Protein AF-A0AAW7ADX0-F1 (afdb_monomer_lite)

Secondary structure (DSSP, 8-state):
-HHHHHHHHTT-SSHHHHHHHHHHHHHTT-PPB-TT--TTSSS-SSPPBP-PPPPP----S-HHHHH---

Radius of gyration: 16.82 Å; chains: 1; bounding box: 37×26×48 Å

Structure (mmCIF, N/CA/C/O backbone):
data_AF-A0AAW7ADX0-F1
#
_entry.id   AF-A0AAW7ADX0-F1
#
loop_
_atom_site.group_PDB
_atom_site.id
_atom_site.type_symbol
_atom_site.label_atom_id
_atom_site.label_alt_id
_atom_site.label_comp_id
_atom_site.label_asym_id
_atom_site.label_entity_id
_atom_site.label_seq_id
_atom_site.pdbx_PDB_ins_code
_atom_site.Cartn_x
_atom_site.Cartn_y
_atom_site.Cartn_z
_atom_site.occupancy
_atom_site.B_iso_or_equiv
_atom_site.auth_seq_id
_atom_site.auth_comp_id
_atom_site.auth_asym_id
_atom_site.auth_atom_id
_atom_site.pdbx_PDB_model_num
ATOM 1 N N . GLU A 1 1 ? 1.678 5.626 5.989 1.00 90.00 1 GLU A N 1
ATOM 2 C CA . GLU A 1 1 ? 2.526 6.283 4.965 1.00 90.00 1 GLU A CA 1
ATOM 3 C C . GLU A 1 1 ? 2.983 5.347 3.834 1.00 90.00 1 GLU A C 1
ATOM 5 O O . GLU A 1 1 ? 2.711 5.652 2.679 1.00 90.00 1 GLU A O 1
ATOM 10 N N . ARG A 1 2 ? 3.591 4.1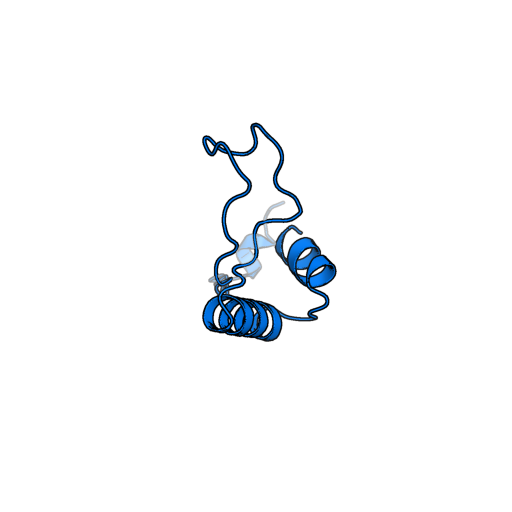82 4.125 1.00 92.81 2 ARG A N 1
ATOM 11 C CA . ARG A 1 2 ? 4.124 3.233 3.113 1.00 92.81 2 ARG A CA 1
ATOM 12 C C . ARG A 1 2 ? 3.176 2.906 1.947 1.00 92.81 2 ARG A C 1
ATOM 14 O O . ARG A 1 2 ? 3.596 2.953 0.797 1.00 92.81 2 ARG A O 1
ATOM 21 N N . ARG A 1 3 ? 1.886 2.648 2.214 1.00 94.19 3 ARG A N 1
ATOM 22 C CA . ARG A 1 3 ? 0.886 2.372 1.157 1.00 94.19 3 ARG A CA 1
ATOM 23 C C . ARG A 1 3 ? 0.766 3.511 0.142 1.00 94.19 3 ARG A C 1
ATOM 25 O O . ARG A 1 3 ? 0.674 3.244 -1.048 1.00 94.19 3 ARG A O 1
ATOM 32 N N . TYR A 1 4 ? 0.802 4.766 0.593 1.00 95.81 4 TYR A N 1
ATOM 33 C CA . TYR A 1 4 ? 0.761 5.920 -0.307 1.00 95.81 4 TYR A CA 1
ATOM 34 C C . TYR A 1 4 ? 2.022 6.014 -1.171 1.00 95.81 4 TYR A C 1
ATOM 36 O O . TYR A 1 4 ? 1.902 6.285 -2.362 1.00 95.81 4 TYR A O 1
ATOM 44 N N . LYS A 1 5 ? 3.207 5.724 -0.613 1.00 95.56 5 LYS A N 1
ATOM 45 C CA . LYS A 1 5 ? 4.469 5.691 -1.375 1.00 95.56 5 LYS A CA 1
ATOM 46 C C . LYS A 1 5 ? 4.434 4.635 -2.480 1.00 95.56 5 LYS A C 1
ATOM 48 O O . LYS A 1 5 ? 4.693 4.960 -3.633 1.00 95.56 5 LYS A O 1
ATOM 53 N N . LEU A 1 6 ? 4.025 3.409 -2.146 1.00 96.19 6 LEU A N 1
ATOM 54 C CA . LEU A 1 6 ? 3.877 2.309 -3.108 1.00 96.19 6 LEU A CA 1
ATOM 55 C C . LEU A 1 6 ? 2.861 2.633 -4.211 1.00 96.19 6 LEU A C 1
ATOM 57 O O . LEU A 1 6 ? 3.131 2.422 -5.390 1.00 96.19 6 LEU A O 1
ATOM 61 N N . MET A 1 7 ? 1.708 3.198 -3.847 1.00 96.44 7 MET A N 1
ATOM 62 C CA . MET A 1 7 ? 0.697 3.609 -4.822 1.00 96.44 7 MET A CA 1
ATOM 63 C C . MET A 1 7 ? 1.204 4.723 -5.749 1.00 96.44 7 MET A C 1
ATOM 65 O O . MET A 1 7 ? 1.013 4.635 -6.959 1.00 96.44 7 MET A O 1
ATOM 69 N N . SER A 1 8 ? 1.901 5.723 -5.201 1.00 96.25 8 SER A N 1
ATOM 70 C CA . SER A 1 8 ? 2.508 6.811 -5.977 1.00 96.25 8 SER A CA 1
ATOM 71 C C . SER A 1 8 ? 3.558 6.290 -6.964 1.00 96.25 8 SER A C 1
ATOM 73 O O . SER A 1 8 ? 3.485 6.600 -8.151 1.00 96.25 8 SER A O 1
ATOM 75 N N . ALA A 1 9 ? 4.465 5.416 -6.509 1.00 95.50 9 ALA A N 1
ATOM 76 C CA . ALA A 1 9 ? 5.487 4.795 -7.355 1.00 95.50 9 ALA A CA 1
ATOM 77 C C . ALA A 1 9 ? 4.886 3.976 -8.503 1.00 95.50 9 ALA A C 1
ATOM 79 O O . ALA A 1 9 ? 5.394 3.992 -9.621 1.00 95.50 9 ALA A O 1
ATOM 80 N N . LEU A 1 10 ? 3.769 3.291 -8.247 1.00 95.31 10 LEU A N 1
ATOM 81 C CA . LEU A 1 10 ? 3.055 2.535 -9.270 1.00 95.31 10 LEU A CA 1
ATOM 82 C C . LEU A 1 10 ? 2.036 3.376 -10.055 1.00 95.31 10 LEU A C 1
ATOM 84 O O . LEU A 1 10 ? 1.346 2.822 -10.912 1.00 95.31 10 LEU A O 1
ATOM 88 N N . GLY A 1 11 ? 1.931 4.686 -9.822 1.00 96.38 11 GLY A N 1
ATOM 89 C CA . GLY A 1 11 ? 1.026 5.578 -10.556 1.00 96.38 11 GLY A CA 1
ATOM 90 C C . GLY A 1 11 ? -0.463 5.275 -10.350 1.00 96.38 11 GLY A C 1
ATOM 91 O O . GLY A 1 11 ? -1.280 5.543 -11.229 1.00 96.38 11 GLY A O 1
ATOM 92 N N . VAL A 1 12 ? -0.831 4.691 -9.209 1.00 97.44 12 VAL A N 1
ATOM 93 C CA . VAL A 1 12 ? -2.213 4.339 -8.856 1.00 97.44 12 VAL A CA 1
ATOM 94 C C . VAL A 1 12 ? -2.708 5.211 -7.706 1.00 97.44 12 VAL A C 1
ATOM 96 O O . VAL A 1 12 ? -1.939 5.661 -6.863 1.00 97.44 12 VAL A O 1
A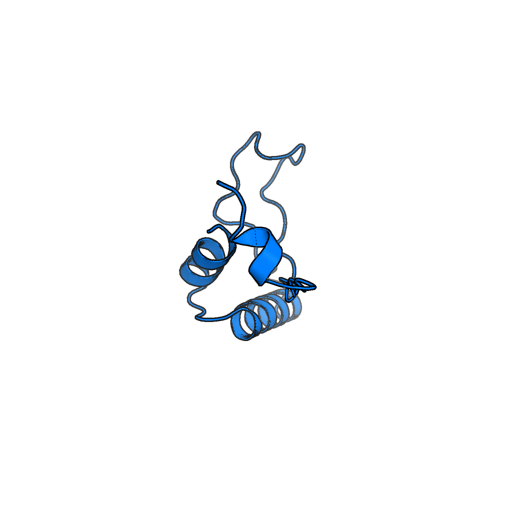TOM 99 N N . ARG A 1 13 ? -4.018 5.469 -7.658 1.00 95.88 13 ARG A N 1
ATOM 100 C CA . ARG A 1 13 ? -4.617 6.392 -6.673 1.00 95.88 13 ARG A CA 1
ATOM 101 C C . ARG A 1 13 ? -5.259 5.701 -5.472 1.00 95.88 13 ARG A C 1
ATOM 103 O O . ARG A 1 13 ? -5.660 6.374 -4.530 1.00 95.88 13 ARG A O 1
ATOM 110 N N . ASN A 1 14 ? -5.430 4.382 -5.517 1.00 96.12 14 ASN A N 1
ATOM 111 C CA . ASN A 1 14 ? -6.131 3.629 -4.483 1.00 96.12 14 ASN A CA 1
ATOM 112 C C . ASN A 1 14 ? -5.691 2.154 -4.449 1.00 96.12 14 ASN A C 1
ATOM 114 O O . ASN A 1 14 ? -5.052 1.654 -5.375 1.00 96.12 14 ASN A O 1
ATOM 118 N N . VAL A 1 15 ? -6.073 1.462 -3.369 1.00 96.69 15 VAL A N 1
ATOM 119 C CA . VAL A 1 15 ? -5.722 0.054 -3.100 1.00 96.69 15 VAL A CA 1
ATOM 120 C C . VAL A 1 15 ? -6.258 -0.894 -4.173 1.00 96.69 15 VAL A C 1
ATOM 122 O O . VAL A 1 15 ? -5.564 -1.831 -4.561 1.00 96.69 15 VAL A O 1
ATOM 125 N N . LYS A 1 16 ? -7.467 -0.643 -4.692 1.00 97.69 16 LYS A N 1
ATOM 126 C CA . LYS A 1 16 ? -8.043 -1.449 -5.774 1.00 97.69 16 LYS A CA 1
ATOM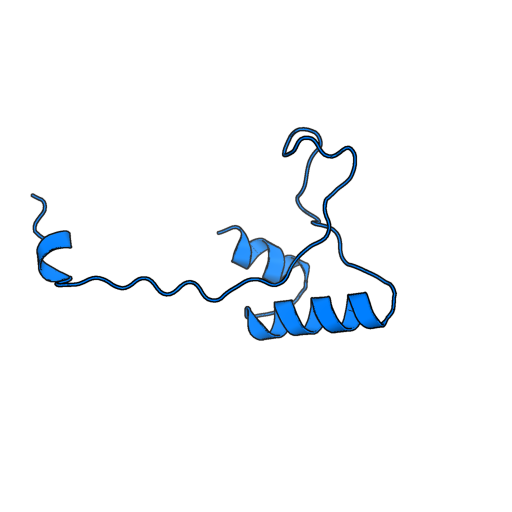 127 C C . LYS A 1 16 ? -7.151 -1.397 -7.018 1.00 97.69 16 LYS A C 1
ATOM 129 O O . LYS A 1 16 ? -6.733 -2.443 -7.498 1.00 97.69 16 LYS A O 1
ATOM 134 N N . GLY A 1 17 ? -6.799 -0.195 -7.471 1.00 97.69 17 GLY A N 1
ATOM 135 C CA . GLY A 1 17 ? -5.931 0.002 -8.630 1.00 97.69 17 GLY A CA 1
ATOM 136 C C . GLY A 1 17 ? -4.528 -0.573 -8.425 1.00 97.69 17 GLY A C 1
ATOM 137 O O . GLY A 1 17 ? -3.963 -1.151 -9.348 1.00 97.69 17 GLY A O 1
ATOM 138 N N . PHE A 1 18 ? -3.984 -0.490 -7.208 1.00 98.06 18 PHE A N 1
ATOM 139 C CA . PHE A 1 18 ? -2.728 -1.158 -6.852 1.00 98.06 18 PHE A CA 1
ATOM 140 C C . PHE A 1 18 ? -2.814 -2.679 -7.048 1.00 98.06 18 PHE A C 1
ATOM 142 O O . PHE A 1 18 ? -1.986 -3.266 -7.742 1.00 98.06 18 PHE A O 1
ATOM 149 N N . ASN A 1 19 ? -3.856 -3.308 -6.500 1.00 97.50 19 ASN A N 1
ATOM 150 C CA . ASN A 1 19 ? -4.055 -4.755 -6.586 1.00 97.50 19 ASN A CA 1
ATOM 151 C C . ASN A 1 19 ? -4.336 -5.232 -8.021 1.00 97.50 19 ASN A C 1
ATOM 153 O O . ASN A 1 19 ? -3.876 -6.308 -8.404 1.00 97.50 19 ASN A O 1
ATOM 157 N N . GLU A 1 20 ? -5.073 -4.450 -8.815 1.00 97.75 20 GLU A N 1
ATOM 158 C CA . GLU A 1 20 ? -5.311 -4.725 -10.239 1.00 97.75 20 GLU A CA 1
ATOM 159 C C . GLU A 1 20 ? -4.007 -4.672 -11.037 1.00 97.75 20 GLU A C 1
ATOM 161 O O . GLU A 1 20 ? -3.719 -5.597 -11.795 1.00 97.75 20 GLU A O 1
ATOM 166 N N . LYS A 1 21 ? -3.174 -3.650 -10.806 1.00 96.44 21 LYS A N 1
ATOM 167 C CA . LYS A 1 21 ? -1.884 -3.509 -11.487 1.00 96.44 21 LYS A CA 1
ATOM 168 C C . LYS A 1 21 ? -0.927 -4.657 -11.162 1.00 96.44 21 LYS A C 1
ATOM 170 O O . LYS A 1 21 ? -0.310 -5.191 -12.079 1.00 96.44 21 LYS A O 1
ATOM 175 N N . LEU A 1 22 ? -0.848 -5.080 -9.897 1.00 96.81 22 LEU A N 1
ATOM 176 C CA . LEU A 1 22 ? -0.059 -6.258 -9.514 1.00 96.81 22 LEU A CA 1
ATOM 177 C C . LEU A 1 22 ? -0.553 -7.532 -10.201 1.00 96.81 22 LEU A C 1
ATOM 179 O O . LEU A 1 22 ? 0.252 -8.310 -10.704 1.00 96.81 22 LEU A O 1
ATOM 183 N N . LYS A 1 23 ? -1.875 -7.734 -10.254 1.00 96.44 23 LYS A N 1
ATOM 184 C CA . LYS A 1 23 ? -2.473 -8.895 -10.919 1.00 96.44 23 LYS A CA 1
ATOM 185 C C . LYS A 1 23 ? -2.114 -8.928 -12.408 1.00 96.44 23 LYS A C 1
ATOM 187 O O . LYS A 1 23 ? -1.630 -9.949 -12.879 1.00 96.44 23 LYS A O 1
ATOM 192 N N . MET A 1 24 ? -2.300 -7.815 -13.118 1.00 96.56 24 MET A N 1
ATOM 193 C CA . MET A 1 24 ? -1.975 -7.716 -14.546 1.00 96.56 24 MET A CA 1
ATOM 194 C C . MET A 1 24 ? -0.489 -7.970 -14.815 1.00 96.56 24 MET A C 1
ATOM 196 O O . MET A 1 24 ? -0.141 -8.639 -15.782 1.00 96.56 24 MET A O 1
ATOM 200 N N . ALA A 1 25 ? 0.388 -7.450 -13.956 1.00 96.31 25 ALA A N 1
ATOM 201 C CA . ALA A 1 25 ? 1.829 -7.622 -14.084 1.00 96.31 25 ALA A CA 1
ATOM 202 C C . ALA A 1 25 ? 2.254 -9.087 -13.865 1.00 96.31 25 ALA A C 1
ATOM 204 O O 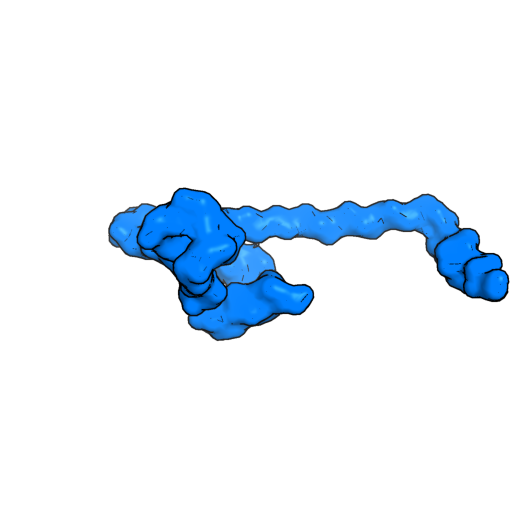. ALA A 1 25 ? 3.021 -9.633 -14.656 1.00 96.31 25 ALA A O 1
ATOM 205 N N . ALA A 1 26 ? 1.681 -9.755 -12.858 1.00 94.31 26 ALA A N 1
ATOM 206 C CA . ALA A 1 26 ? 1.894 -11.181 -12.623 1.00 94.31 26 ALA A CA 1
ATOM 207 C C . ALA A 1 26 ? 1.377 -12.049 -13.788 1.00 94.31 26 ALA A C 1
ATOM 209 O O . ALA A 1 26 ? 2.079 -12.952 -14.234 1.00 94.31 26 ALA A O 1
ATOM 210 N N . GLU A 1 27 ? 0.188 -11.749 -14.324 1.00 95.56 27 GLU A N 1
ATOM 211 C CA . GLU A 1 27 ? -0.388 -12.448 -15.487 1.00 95.56 27 GLU A CA 1
ATOM 212 C C . GLU A 1 27 ? 0.435 -12.240 -16.768 1.00 95.56 27 GLU A C 1
ATOM 214 O O . GLU A 1 27 ? 0.537 -13.144 -17.593 1.00 95.56 27 GLU A O 1
ATOM 219 N N . ALA A 1 28 ? 1.072 -11.077 -16.914 1.00 96.56 28 ALA A N 1
ATOM 220 C CA . ALA A 1 28 ? 1.985 -10.775 -18.012 1.00 96.56 28 ALA A CA 1
ATOM 221 C C . ALA A 1 28 ? 3.400 -11.358 -17.821 1.00 96.56 28 ALA A C 1
ATOM 223 O O . ALA A 1 28 ? 4.275 -11.089 -18.644 1.00 96.56 28 ALA A O 1
ATOM 224 N N . GLY A 1 29 ? 3.662 -12.105 -16.741 1.00 95.56 29 GLY A N 1
ATOM 225 C CA . GLY A 1 29 ? 4.980 -12.675 -16.439 1.00 95.56 29 GLY A CA 1
ATOM 226 C C . GLY A 1 29 ? 6.031 -11.655 -15.988 1.00 95.56 29 GLY A C 1
ATOM 227 O O . GLY A 1 29 ? 7.216 -11.966 -15.987 1.0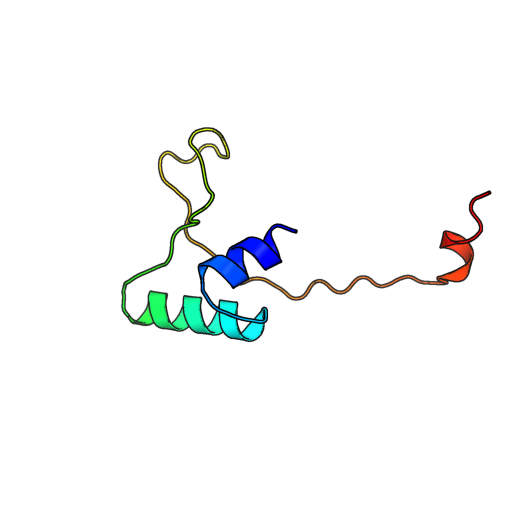0 95.56 29 GLY A O 1
ATOM 228 N N . HIS A 1 30 ? 5.610 -10.448 -15.604 1.00 94.75 30 HIS A N 1
ATOM 229 C CA . HIS A 1 30 ? 6.475 -9.363 -15.134 1.00 94.75 30 HIS A CA 1
ATOM 230 C C . HIS A 1 30 ? 6.085 -8.974 -13.700 1.00 94.75 30 HIS A C 1
ATOM 232 O O . HIS A 1 30 ? 5.477 -7.921 -13.492 1.00 94.75 30 HIS A O 1
ATOM 238 N N . PRO A 1 31 ? 6.355 -9.826 -12.696 1.00 93.69 31 PRO A N 1
ATOM 239 C CA . PRO A 1 31 ? 5.981 -9.537 -11.319 1.00 93.69 31 PRO A CA 1
ATOM 240 C C . PRO A 1 31 ? 6.750 -8.308 -10.798 1.00 93.69 31 PRO A C 1
ATOM 242 O O . PRO A 1 31 ? 7.898 -8.064 -11.163 1.00 93.69 31 PRO A O 1
ATOM 245 N N . ILE A 1 32 ? 6.088 -7.487 -9.980 1.00 95.88 32 ILE A N 1
ATOM 246 C CA . ILE A 1 32 ? 6.628 -6.198 -9.528 1.00 95.88 32 ILE A CA 1
ATOM 247 C C . ILE A 1 32 ? 7.305 -6.384 -8.170 1.00 95.88 32 ILE A C 1
ATOM 249 O O . ILE A 1 32 ? 6.657 -6.827 -7.226 1.00 95.88 32 ILE A O 1
ATOM 253 N N . HIS A 1 33 ? 8.575 -6.006 -8.065 1.00 95.44 33 HIS A N 1
ATOM 254 C CA . HIS A 1 33 ? 9.336 -5.989 -6.813 1.00 95.44 33 HIS A CA 1
ATOM 255 C C . HIS A 1 33 ? 9.164 -4.663 -6.058 1.00 95.44 33 HIS A C 1
ATOM 257 O O . HIS A 1 33 ? 8.785 -3.655 -6.660 1.00 95.44 33 HIS A O 1
ATOM 263 N N . ASP A 1 34 ? 9.420 -4.650 -4.747 1.00 95.31 34 ASP A N 1
ATOM 264 C CA . ASP A 1 34 ? 9.327 -3.430 -3.936 1.00 95.31 34 ASP A CA 1
ATOM 265 C C . ASP A 1 34 ? 10.401 -2.404 -4.351 1.00 95.31 34 ASP A C 1
ATOM 267 O O . ASP A 1 34 ? 11.588 -2.642 -4.127 1.00 95.31 34 ASP A O 1
ATOM 271 N N . PRO A 1 35 ? 10.020 -1.243 -4.924 1.00 93.81 35 PRO A N 1
ATOM 272 C CA . PRO A 1 35 ? 10.981 -0.244 -5.387 1.00 93.81 35 PRO A CA 1
ATOM 273 C C . PRO A 1 35 ? 11.667 0.521 -4.247 1.00 93.81 35 PRO A C 1
ATOM 275 O O . PRO A 1 35 ? 12.559 1.325 -4.512 1.00 93.81 35 PRO A O 1
ATOM 278 N N . PHE A 1 36 ? 11.222 0.342 -3.001 1.00 93.62 36 PHE A N 1
ATOM 279 C CA . PHE A 1 36 ? 11.757 1.045 -1.836 1.00 93.62 36 PHE A CA 1
ATOM 280 C C . PHE A 1 36 ? 12.548 0.148 -0.888 1.00 93.62 36 PHE A C 1
ATOM 282 O O . PHE A 1 36 ? 13.005 0.649 0.137 1.00 93.62 36 PHE A O 1
ATOM 289 N N . TRP A 1 37 ? 12.685 -1.139 -1.206 1.00 94.69 37 TRP A N 1
ATOM 290 C CA . TRP A 1 37 ? 13.485 -2.060 -0.410 1.00 94.69 37 TRP A CA 1
ATOM 291 C C . TRP A 1 37 ? 14.974 -1.723 -0.526 1.00 94.69 37 TRP A C 1
ATOM 293 O O . TRP A 1 37 ? 15.467 -1.408 -1.613 1.00 94.69 37 TRP A O 1
ATOM 303 N N . GLN A 1 38 ? 15.682 -1.801 0.596 1.00 93.25 38 GLN A N 1
ATOM 304 C CA . GLN A 1 38 ? 17.134 -1.670 0.679 1.00 93.25 38 GLN A CA 1
ATOM 305 C C . GLN A 1 38 ? 17.745 -2.917 1.320 1.00 93.25 38 GLN A C 1
ATOM 307 O O . GLN A 1 38 ? 17.110 -3.588 2.136 1.00 93.25 38 GLN A O 1
ATOM 312 N N . GLU A 1 39 ? 19.002 -3.206 0.979 1.00 91.00 39 GLU A N 1
ATOM 313 C CA . GLU A 1 39 ? 19.757 -4.284 1.622 1.00 91.00 39 GLU A CA 1
ATOM 314 C C . GLU A 1 39 ? 19.773 -4.077 3.147 1.00 91.00 39 GLU A C 1
ATOM 316 O O . GLU A 1 39 ? 20.212 -3.038 3.643 1.00 91.00 39 GLU A O 1
ATOM 321 N N . GLY A 1 40 ? 19.270 -5.067 3.891 1.00 89.62 40 GLY A N 1
ATOM 322 C CA . GLY A 1 40 ? 19.124 -5.011 5.349 1.00 89.62 40 GLY A CA 1
ATOM 323 C C . GLY A 1 40 ? 17.710 -4.706 5.865 1.00 89.62 40 GLY A C 1
ATOM 324 O O . GLY A 1 40 ? 17.480 -4.869 7.063 1.00 89.62 40 GLY A O 1
ATOM 325 N N . ASP A 1 41 ? 16.750 -4.342 5.004 1.00 88.56 41 ASP A N 1
ATOM 326 C CA . ASP A 1 41 ? 15.332 -4.198 5.396 1.00 88.56 41 ASP A CA 1
ATOM 327 C C . ASP A 1 41 ? 14.681 -5.549 5.744 1.00 88.56 41 ASP A C 1
ATOM 329 O O . ASP A 1 41 ? 13.733 -5.621 6.532 1.00 88.56 41 ASP A O 1
ATOM 333 N N . SER A 1 42 ? 15.182 -6.631 5.147 1.00 87.31 42 SER A N 1
ATOM 334 C CA . SER A 1 42 ? 14.771 -8.008 5.414 1.00 87.31 42 SER A CA 1
ATOM 335 C C . SER A 1 42 ? 15.969 -8.960 5.325 1.00 87.31 42 SER A C 1
ATOM 337 O O . SER A 1 42 ? 17.092 -8.552 5.035 1.00 87.31 42 SER A O 1
ATOM 339 N N . MET A 1 43 ? 15.725 -10.246 5.595 1.00 90.06 43 MET A N 1
ATOM 340 C CA . MET A 1 43 ? 16.719 -11.318 5.428 1.00 90.06 43 MET A CA 1
ATOM 341 C C . MET A 1 43 ? 16.881 -11.749 3.958 1.00 90.06 43 MET A C 1
ATOM 343 O O . MET A 1 43 ? 17.639 -12.676 3.676 1.00 90.06 43 MET A O 1
ATOM 347 N N . ASP A 1 44 ? 16.142 -11.123 3.041 1.00 89.56 44 ASP A N 1
ATOM 348 C CA . ASP A 1 44 ? 16.174 -11.444 1.618 1.00 89.56 44 ASP A CA 1
ATOM 349 C C . ASP A 1 44 ? 17.433 -10.864 0.964 1.00 89.56 44 ASP A C 1
ATOM 351 O O . ASP A 1 44 ? 17.945 -9.821 1.366 1.00 89.56 44 ASP A O 1
ATOM 355 N N . THR A 1 45 ? 17.943 -11.540 -0.065 1.00 88.75 45 THR A N 1
ATOM 356 C CA . THR A 1 45 ? 19.102 -11.071 -0.845 1.00 88.75 45 THR A CA 1
ATOM 357 C C . THR A 1 45 ? 18.713 -10.140 -1.989 1.00 88.75 45 THR A C 1
ATOM 359 O O . THR A 1 45 ? 19.574 -9.498 -2.578 1.00 88.75 45 THR A O 1
ATOM 362 N N . GLU A 1 46 ? 17.427 -10.090 -2.328 1.00 91.56 46 GLU A N 1
ATOM 363 C CA . GLU A 1 46 ? 16.876 -9.284 -3.413 1.00 91.56 46 GLU A CA 1
ATOM 364 C C . GLU A 1 46 ? 15.572 -8.622 -2.951 1.00 91.56 46 GLU A C 1
ATOM 366 O O . GLU A 1 46 ? 14.907 -9.151 -2.052 1.00 91.56 46 GLU A O 1
ATOM 371 N N . PRO A 1 47 ? 15.162 -7.500 -3.577 1.00 93.44 47 PRO A N 1
ATOM 372 C CA . PRO A 1 47 ? 13.893 -6.860 -3.268 1.00 93.44 47 PRO A CA 1
ATOM 373 C C . PRO A 1 47 ? 12.730 -7.861 -3.350 1.00 93.44 47 PRO A C 1
ATOM 375 O O . PRO A 1 47 ? 12.558 -8.509 -4.388 1.00 93.44 47 PRO A O 1
ATOM 378 N N . PRO A 1 48 ? 11.890 -7.995 -2.311 1.00 93.81 48 PRO A N 1
ATOM 379 C CA . PRO A 1 48 ? 10.790 -8.944 -2.329 1.00 93.81 48 PRO A CA 1
ATOM 380 C C . PRO A 1 48 ? 9.712 -8.519 -3.331 1.00 93.81 48 PRO A C 1
ATOM 382 O O . PRO A 1 48 ? 9.547 -7.338 -3.661 1.00 93.81 48 PRO A O 1
ATOM 385 N N . LEU A 1 49 ? 8.940 -9.498 -3.803 1.00 94.94 49 LEU A N 1
ATOM 386 C CA . LEU A 1 49 ? 7.779 -9.243 -4.648 1.00 94.94 49 LEU A CA 1
ATOM 387 C C . LEU A 1 49 ? 6.703 -8.471 -3.883 1.00 94.94 49 LEU A C 1
ATOM 389 O O . LEU A 1 49 ? 6.401 -8.754 -2.724 1.00 94.94 49 LEU A O 1
ATOM 393 N N . LEU A 1 50 ? 6.083 -7.507 -4.561 1.00 95.69 50 LEU A N 1
ATOM 394 C CA . LEU A 1 50 ? 4.926 -6.813 -4.027 1.00 95.69 50 LEU A CA 1
ATOM 395 C C . LEU A 1 50 ? 3.702 -7.722 -4.053 1.00 95.69 50 LEU A C 1
ATOM 397 O O . LEU A 1 50 ? 3.310 -8.271 -5.084 1.00 95.69 50 LEU A O 1
ATOM 401 N N . GLU A 1 51 ? 3.038 -7.787 -2.907 1.00 94.19 51 GLU A N 1
ATOM 402 C CA . GLU A 1 51 ? 1.798 -8.524 -2.725 1.00 94.19 51 GLU A CA 1
ATOM 403 C C . GLU A 1 51 ? 0.585 -7.594 -2.657 1.00 94.19 51 GLU A C 1
ATOM 405 O O . GLU A 1 51 ? 0.689 -6.378 -2.459 1.00 94.19 51 GLU A O 1
ATOM 410 N N . LYS A 1 52 ? -0.607 -8.182 -2.799 1.00 95.56 52 LYS A N 1
ATOM 411 C CA . LYS A 1 52 ? -1.867 -7.444 -2.698 1.00 95.56 52 LYS A CA 1
ATOM 412 C C . LYS A 1 52 ? -1.999 -6.788 -1.326 1.00 95.56 52 LYS A C 1
ATOM 414 O O . LYS A 1 52 ? -1.854 -7.430 -0.290 1.00 95.56 52 L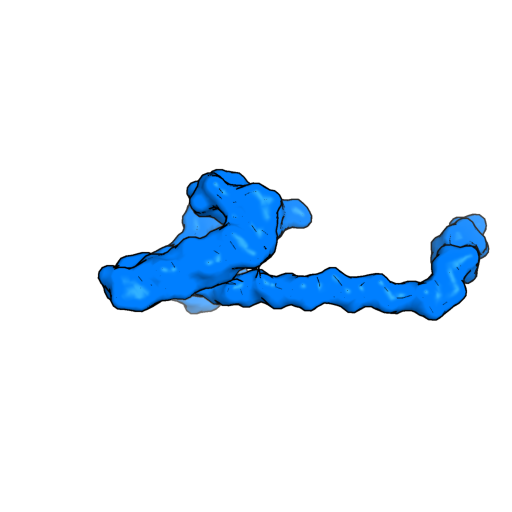YS A O 1
ATOM 419 N N . LEU A 1 53 ? -2.387 -5.517 -1.321 1.00 95.94 53 LEU A N 1
ATOM 420 C CA . LEU A 1 53 ? -2.680 -4.788 -0.095 1.00 95.94 53 LEU A CA 1
ATOM 421 C C . LEU A 1 53 ? -4.114 -5.096 0.370 1.00 95.94 53 LEU A C 1
ATOM 423 O O . LEU A 1 53 ? -5.059 -4.833 -0.384 1.00 95.94 53 LEU A O 1
ATOM 427 N N . PRO A 1 54 ? -4.314 -5.594 1.606 1.00 96.56 54 PRO A N 1
ATOM 428 C CA . PRO A 1 54 ? -5.646 -5.810 2.155 1.00 96.56 54 PRO A CA 1
ATOM 429 C C . PRO A 1 54 ? -6.269 -4.494 2.631 1.00 96.56 54 PRO A C 1
ATOM 431 O O . PRO A 1 54 ? -5.569 -3.559 3.045 1.00 96.56 54 PRO A O 1
ATOM 434 N N . TYR A 1 55 ? -7.596 -4.427 2.649 1.00 95.81 55 TYR A N 1
ATOM 435 C CA . TYR A 1 55 ? -8.289 -3.377 3.390 1.00 95.81 55 TYR A CA 1
ATOM 436 C C . TYR A 1 55 ? -8.083 -3.600 4.889 1.00 95.81 55 TYR A C 1
ATOM 438 O O . TYR A 1 55 ? -8.257 -4.710 5.382 1.00 95.81 55 TYR A O 1
ATOM 446 N N . ILE A 1 56 ? -7.674 -2.546 5.593 1.00 95.12 56 ILE A N 1
ATOM 447 C CA . ILE A 1 56 ? -7.567 -2.558 7.052 1.00 95.12 56 ILE A CA 1
ATOM 448 C C . ILE A 1 56 ? -8.803 -1.835 7.566 1.00 95.12 56 ILE A C 1
ATOM 450 O O . ILE A 1 56 ? -9.003 -0.665 7.241 1.00 95.12 56 ILE A O 1
ATOM 454 N N . VAL A 1 57 ? -9.625 -2.543 8.332 1.00 96.38 57 VAL A N 1
ATOM 455 C CA . VAL A 1 57 ? -10.796 -1.983 9.006 1.00 96.38 57 VAL A CA 1
ATOM 456 C C . VAL A 1 57 ? -10.448 -1.886 10.481 1.00 96.38 57 VAL A C 1
ATOM 458 O O . VAL A 1 57 ? -10.155 -2.895 11.114 1.00 96.38 57 VAL A O 1
ATOM 461 N N . VAL A 1 58 ? -10.438 -0.666 11.006 1.00 95.00 58 VAL A N 1
ATOM 462 C CA . VAL A 1 58 ? -10.237 -0.412 12.433 1.00 95.00 58 VAL A CA 1
ATOM 463 C C . VAL A 1 58 ? -11.612 -0.169 13.029 1.00 95.00 58 VAL A C 1
ATOM 465 O O . VAL A 1 58 ? -12.282 0.791 12.652 1.00 95.00 58 VAL A O 1
ATOM 468 N N . VAL A 1 59 ? -12.043 -1.066 13.912 1.00 95.19 59 VAL A N 1
ATOM 469 C CA . VAL A 1 59 ? -13.297 -0.927 14.652 1.00 95.19 59 VAL A CA 1
ATOM 470 C C . VAL A 1 59 ? -12.952 -0.407 16.034 1.00 95.19 59 VAL A C 1
ATOM 472 O O . VAL A 1 59 ? -12.109 -0.982 16.718 1.00 95.19 59 VAL A O 1
ATOM 475 N N . VAL A 1 60 ? -13.590 0.690 16.414 1.00 94.25 60 VAL A N 1
ATOM 476 C CA . VAL A 1 60 ? -13.490 1.250 17.756 1.00 94.25 60 VAL A CA 1
ATOM 477 C C . VAL A 1 60 ? -14.867 1.127 18.370 1.00 94.25 60 VAL A C 1
ATOM 479 O O . VAL A 1 60 ? -15.808 1.759 17.888 1.00 94.25 60 VAL A O 1
ATOM 482 N N . ASP A 1 61 ? -14.973 0.280 19.387 1.00 93.31 61 ASP A N 1
ATOM 483 C CA . ASP A 1 61 ? -16.140 0.297 20.254 1.00 93.31 61 ASP A CA 1
ATOM 484 C C . ASP A 1 61 ? -16.000 1.511 21.174 1.00 93.31 61 ASP A C 1
ATOM 486 O O . ASP A 1 61 ? -14.935 1.718 21.751 1.00 93.31 61 ASP A O 1
ATOM 490 N N . GLU A 1 62 ? -17.025 2.357 21.201 1.00 91.50 62 GLU A N 1
ATOM 491 C CA . GLU A 1 62 ? -17.060 3.587 22.001 1.00 91.50 62 GLU A CA 1
ATOM 492 C C . GLU A 1 62 ? -15.883 4.567 21.768 1.00 91.50 62 GLU A C 1
ATOM 494 O O . GLU A 1 62 ? -14.991 4.762 22.589 1.00 91.50 62 GLU A O 1
ATOM 499 N N . PHE A 1 63 ? -15.904 5.284 20.636 1.00 88.62 63 PHE A N 1
ATOM 500 C CA . PHE A 1 63 ? -14.875 6.287 20.292 1.00 88.62 63 PHE A CA 1
ATOM 501 C C . PHE A 1 63 ? -14.677 7.397 21.348 1.00 88.62 63 PHE A C 1
ATOM 503 O O . PHE A 1 63 ? -13.609 8.009 21.400 1.00 88.62 63 PHE A O 1
ATOM 510 N N . ALA A 1 64 ? -15.684 7.666 22.185 1.00 89.06 64 ALA A N 1
ATOM 511 C CA . ALA A 1 64 ? -15.611 8.682 23.233 1.00 89.06 64 ALA A CA 1
ATOM 512 C C . ALA A 1 64 ? -14.544 8.360 24.293 1.00 89.06 64 ALA A C 1
ATOM 514 O O . ALA A 1 64 ? -13.805 9.263 24.690 1.00 89.06 64 ALA A O 1
ATOM 515 N N . ASP A 1 65 ? -14.393 7.089 24.667 1.00 89.94 65 ASP A N 1
ATOM 516 C CA . ASP A 1 65 ? -13.436 6.652 25.688 1.00 89.94 65 ASP A CA 1
ATOM 517 C C . ASP A 1 65 ? -11.982 6.875 25.255 1.00 89.94 65 ASP A C 1
ATOM 519 O O . ASP A 1 65 ? -11.126 7.208 26.073 1.00 89.94 65 ASP A O 1
ATOM 523 N N . LEU A 1 66 ? -11.696 6.792 23.949 1.00 86.00 66 LEU A N 1
ATOM 524 C CA . LEU A 1 66 ? -10.367 7.102 23.409 1.00 86.00 66 LEU A CA 1
ATOM 525 C C . LEU A 1 66 ? -10.016 8.593 23.484 1.00 86.00 66 LEU A C 1
ATOM 527 O O . LEU A 1 66 ? -8.839 8.937 23.573 1.00 86.00 66 LEU A O 1
ATOM 531 N N . MET A 1 67 ? -11.009 9.484 23.420 1.00 84.56 67 MET A N 1
ATOM 532 C CA . MET A 1 67 ? -10.792 10.932 23.527 1.00 84.56 67 MET A CA 1
ATOM 533 C C . MET A 1 67 ? -10.717 11.410 24.980 1.00 84.56 67 MET A C 1
ATOM 535 O O . MET A 1 67 ? -10.242 12.516 25.228 1.00 84.56 67 MET A O 1
ATOM 539 N N . MET A 1 68 ? -11.173 10.594 25.935 1.00 75.31 68 MET A N 1
ATOM 540 C CA . MET A 1 68 ? -11.258 10.932 27.358 1.00 75.31 68 MET A CA 1
ATOM 541 C C . MET A 1 68 ? -9.957 10.655 28.134 1.00 75.31 68 MET A C 1
ATOM 543 O O . MET A 1 68 ? -9.969 10.527 29.356 1.00 75.31 68 MET A O 1
ATOM 547 N N . VAL A 1 69 ? -8.820 10.567 27.444 1.00 60.91 69 VAL A N 1
ATOM 548 C CA . VAL A 1 69 ? -7.505 10.474 28.088 1.00 60.91 69 VAL A CA 1
ATOM 549 C C . VAL A 1 69 ? -6.983 11.896 28.315 1.00 60.91 69 VAL A C 1
ATOM 551 O O . VAL A 1 69 ? -6.494 12.536 27.383 1.00 60.91 69 VAL A O 1
ATOM 554 N N . VAL A 1 70 ? -7.147 12.392 29.547 1.00 55.41 70 VAL A N 1
ATOM 555 C CA . VAL A 1 70 ? -6.543 13.637 30.067 1.00 55.41 70 VAL A CA 1
ATOM 556 C C . VAL A 1 70 ? -5.218 13.323 30.745 1.00 55.41 70 VAL A C 1
ATOM 558 O O . VAL A 1 70 ? -5.184 12.339 31.519 1.00 55.41 70 VAL A O 1
#

Foldseek 3Di:
DVVVVQCVVVVHDDLVRSQVVQVVCVVVVRFDFDPPDDPPPDPDPDGHTDDRDDDDDDDDDPPPVVVPDD

Sequence (70 aa):
ERRYKLMSALGVRNVKGFNEKLKMAAEAGHPIHDPFWQEGDSMDTEPPLLEKLPYIVVVVDEFADLMMVV

pLDDT: mean 92.82, std 7.03, range [55.41, 98.06]